Protein AF-A0A1V5U4F8-F1 (afdb_monomer_lite)

Sequence (127 aa):
MPAVPGMRAPIKALCVVPAKTEEGTKLRIPGREFGLRIGEKSEFKMFVSTTHKEESPGTILEEWPEGEIIEMTPLETALEKKDGVSEDIIPVTIESYVTEIGTIEIWCVSRDGKNRWKLEFNIRESE

Secondary structure (DSSP, 8-state):
-PPPTTSPPPP-EE-SS-TTPPTT-EEE-TT--EEEE-SSEEEE--EEESS---PPTT-EES---TTSEEEPPPEEEEPPPPTT---SEEEEEEEEEE-TTSEEEEEEEETTSS-EEEEEEESSTT-

Structure (mmCIF, N/CA/C/O backbone):
data_AF-A0A1V5U4F8-F1
#
_entry.id   AF-A0A1V5U4F8-F1
#
loop_
_atom_site.group_PDB
_atom_site.id
_atom_site.type_symbol
_atom_site.label_atom_id
_atom_site.label_alt_id
_atom_site.label_comp_id
_atom_site.label_asym_id
_atom_site.label_entity_id
_atom_site.label_seq_id
_atom_site.pdbx_PDB_ins_code
_atom_site.Cartn_x
_atom_site.Cartn_y
_atom_site.Cartn_z
_atom_site.occupancy
_atom_site.B_iso_or_equiv
_atom_site.auth_seq_id
_atom_site.auth_comp_id
_atom_site.auth_asym_id
_atom_site.auth_atom_id
_atom_site.pdbx_PDB_model_num
ATOM 1 N N . MET A 1 1 ? -9.985 19.853 -8.115 1.00 51.25 1 MET A N 1
ATOM 2 C CA . MET A 1 1 ? -9.838 21.281 -7.757 1.00 51.25 1 MET A CA 1
ATOM 3 C C . MET A 1 1 ? -8.393 21.684 -8.034 1.00 51.25 1 MET A C 1
ATOM 5 O O . MET A 1 1 ? -7.524 20.891 -7.686 1.00 51.25 1 MET A O 1
ATOM 9 N N . PRO A 1 2 ? -8.118 22.810 -8.715 1.00 50.16 2 PRO A N 1
ATOM 10 C CA . PRO A 1 2 ? -6.748 23.276 -8.942 1.00 50.16 2 PRO A CA 1
ATOM 11 C C . PRO A 1 2 ? -6.081 23.668 -7.613 1.00 50.16 2 PRO A C 1
ATOM 13 O O . PRO A 1 2 ? -6.761 24.119 -6.693 1.00 50.16 2 PRO A O 1
ATOM 16 N N . ALA A 1 3 ? -4.764 23.480 -7.505 1.00 55.53 3 ALA A N 1
ATOM 17 C CA . ALA A 1 3 ? -4.002 23.873 -6.322 1.00 55.53 3 ALA A CA 1
ATOM 18 C C . ALA A 1 3 ? -4.001 25.405 -6.181 1.00 55.53 3 ALA A C 1
ATOM 20 O O . ALA A 1 3 ? -3.579 26.111 -7.097 1.00 55.53 3 ALA A O 1
ATOM 21 N N . VAL A 1 4 ? -4.479 25.919 -5.044 1.00 64.12 4 VAL A N 1
ATOM 22 C CA . VAL A 1 4 ? -4.386 27.345 -4.704 1.00 64.12 4 VAL A CA 1
ATOM 23 C C . VAL A 1 4 ? -3.040 27.578 -4.010 1.00 64.12 4 VAL A C 1
ATOM 25 O O . VAL A 1 4 ? -2.785 26.939 -2.986 1.00 64.12 4 VAL A O 1
ATOM 28 N N . PRO A 1 5 ? -2.169 28.469 -4.520 1.00 57.41 5 PRO A N 1
ATOM 29 C CA . PRO A 1 5 ? -0.913 28.803 -3.854 1.00 57.41 5 PRO A CA 1
ATOM 30 C C . PRO A 1 5 ? -1.151 29.219 -2.393 1.00 57.41 5 PRO A C 1
ATOM 32 O O . PRO A 1 5 ? -1.947 30.114 -2.126 1.00 57.41 5 PRO A O 1
ATOM 35 N N . GLY A 1 6 ? -0.480 28.555 -1.447 1.00 64.81 6 GLY A N 1
ATOM 36 C CA . GLY A 1 6 ? -0.589 28.832 -0.007 1.00 64.81 6 GLY A CA 1
ATOM 37 C C . GLY A 1 6 ? -1.573 27.950 0.773 1.00 64.81 6 GLY A C 1
ATOM 38 O O . GLY A 1 6 ? -1.497 27.925 1.998 1.00 64.81 6 GLY A O 1
ATOM 39 N N . MET A 1 7 ? -2.431 27.171 0.105 1.00 59.62 7 MET A N 1
ATOM 40 C CA . MET A 1 7 ? -3.225 26.119 0.751 1.00 59.62 7 MET A CA 1
ATOM 41 C C . MET A 1 7 ? -2.619 24.750 0.453 1.00 59.62 7 MET A C 1
ATOM 43 O O . MET A 1 7 ? -2.377 24.402 -0.703 1.00 59.62 7 MET A O 1
ATOM 47 N N . ARG A 1 8 ? -2.373 23.953 1.500 1.00 58.38 8 ARG A N 1
ATOM 48 C CA . ARG A 1 8 ? -2.027 22.538 1.321 1.00 58.38 8 ARG A CA 1
ATOM 49 C C . ARG A 1 8 ? -3.191 21.855 0.608 1.00 58.38 8 ARG A C 1
ATOM 51 O O . ARG A 1 8 ? -4.346 22.089 0.959 1.00 58.38 8 ARG A O 1
ATOM 58 N N . ALA A 1 9 ? -2.885 21.045 -0.403 1.00 67.50 9 ALA A N 1
ATOM 59 C CA . ALA A 1 9 ? -3.907 20.250 -1.066 1.00 67.50 9 ALA A CA 1
ATOM 60 C C . ALA A 1 9 ? -4.624 19.383 -0.014 1.00 67.50 9 ALA A C 1
ATOM 62 O O . ALA A 1 9 ? -3.945 18.837 0.862 1.00 67.50 9 ALA A O 1
ATOM 63 N N . PRO A 1 10 ? -5.962 19.272 -0.072 1.00 77.62 10 PRO A N 1
ATOM 64 C CA . PRO A 1 10 ? -6.694 18.426 0.857 1.00 77.62 10 PRO A CA 1
ATOM 65 C C . PRO A 1 10 ? -6.185 16.989 0.730 1.00 77.62 10 PRO A C 1
ATOM 67 O O . PRO A 1 10 ? -6.060 16.459 -0.380 1.00 77.62 10 PRO A O 1
ATOM 70 N N . ILE A 1 11 ? -5.848 16.385 1.868 1.00 85.94 11 ILE A N 1
ATOM 71 C CA . ILE A 1 11 ? -5.413 14.992 1.930 1.00 85.94 11 ILE A CA 1
ATOM 72 C C . ILE A 1 11 ? -6.653 14.123 1.762 1.00 85.94 11 ILE A C 1
ATOM 74 O O . ILE A 1 11 ? -7.669 14.359 2.404 1.00 85.94 11 ILE A O 1
ATOM 78 N N . LYS A 1 12 ? -6.554 13.112 0.902 1.00 90.88 12 LYS A N 1
ATOM 79 C CA . LYS A 1 12 ? -7.566 12.065 0.771 1.00 90.88 12 LYS A CA 1
ATOM 80 C C . LYS A 1 12 ? -6.976 10.753 1.260 1.00 90.88 12 LYS A C 1
ATOM 82 O O . LYS A 1 12 ? -5.840 10.440 0.903 1.00 90.88 12 LYS A O 1
ATOM 87 N N . ALA A 1 13 ? -7.739 9.988 2.030 1.00 91.50 13 ALA A N 1
ATOM 88 C CA . ALA A 1 13 ? -7.329 8.674 2.512 1.00 91.50 13 ALA A CA 1
ATOM 89 C C . ALA A 1 13 ? -8.024 7.576 1.700 1.00 91.50 13 ALA A C 1
ATOM 91 O O . ALA A 1 13 ? -9.198 7.696 1.362 1.00 91.50 13 ALA A O 1
ATOM 92 N N . LEU A 1 14 ? -7.297 6.510 1.370 1.00 93.31 14 LEU A N 1
ATOM 93 C CA . LEU A 1 14 ? -7.834 5.331 0.695 1.00 93.31 14 LEU A CA 1
ATOM 94 C C . LEU A 1 14 ? -7.926 4.184 1.700 1.00 93.31 14 LEU A C 1
ATOM 96 O O . LEU A 1 14 ? -6.909 3.781 2.262 1.00 93.31 14 LEU A O 1
ATOM 100 N N . CYS A 1 15 ? -9.113 3.609 1.868 1.00 93.38 15 CYS A N 1
ATOM 101 C CA . CYS A 1 15 ? -9.290 2.402 2.665 1.00 93.38 15 CYS A CA 1
ATOM 102 C C . CYS A 1 15 ? -8.666 1.203 1.931 1.00 93.38 15 CYS A C 1
ATOM 104 O O . CYS A 1 15 ? -9.237 0.676 0.971 1.00 93.38 15 CYS A O 1
ATOM 106 N N . VAL A 1 16 ? -7.468 0.794 2.358 1.00 93.44 16 VAL A N 1
ATOM 107 C CA . VAL A 1 16 ? -6.756 -0.379 1.818 1.00 93.44 16 VAL A CA 1
ATOM 108 C C . VAL A 1 16 ? -7.011 -1.652 2.623 1.00 93.44 16 VAL A C 1
ATOM 110 O O . VAL A 1 16 ? -6.926 -2.744 2.066 1.00 93.44 16 VAL A O 1
ATOM 113 N N . VAL A 1 17 ? -7.350 -1.522 3.907 1.00 92.31 17 VAL A N 1
ATOM 114 C CA . VAL A 1 17 ? -7.695 -2.620 4.817 1.00 92.31 17 VAL A CA 1
ATOM 115 C C . VAL A 1 17 ? -8.831 -2.145 5.734 1.00 92.31 17 VAL A C 1
ATOM 117 O O . V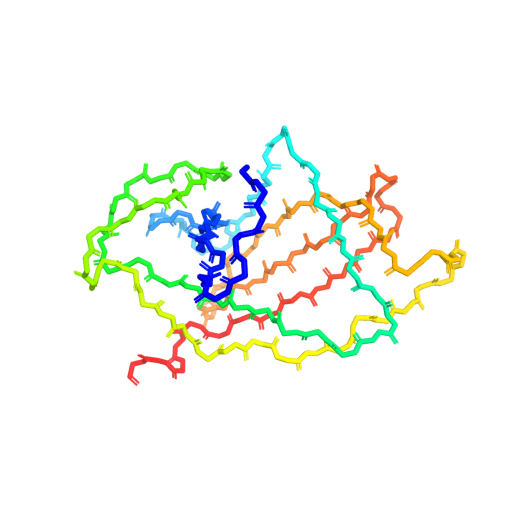AL A 1 17 ? -8.610 -1.252 6.550 1.00 92.31 17 VAL A O 1
ATOM 120 N N 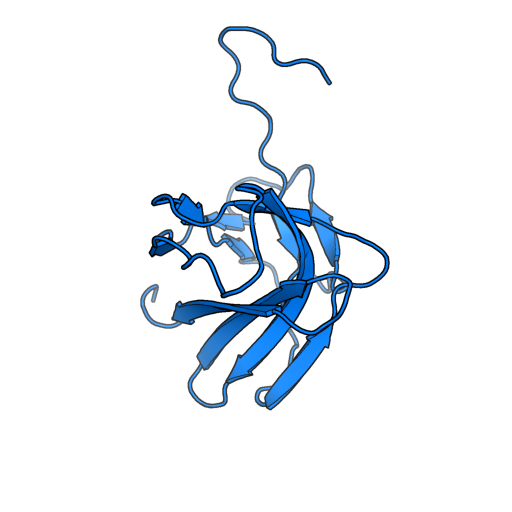. PRO A 1 18 ? -10.046 -2.705 5.616 1.00 91.50 18 PRO A N 1
ATOM 121 C CA . PRO A 1 18 ? -11.147 -2.422 6.536 1.00 91.50 18 PRO A CA 1
ATOM 122 C C . PRO A 1 18 ? -10.872 -2.885 7.973 1.00 91.50 18 PRO A C 1
ATOM 124 O O . PRO A 1 18 ? -10.184 -3.883 8.192 1.00 91.50 18 PRO A O 1
ATOM 127 N N . ALA A 1 19 ? -11.503 -2.235 8.954 1.00 84.06 19 ALA A N 1
ATOM 128 C CA . ALA A 1 19 ? -11.284 -2.479 10.386 1.00 84.06 19 ALA A CA 1
ATOM 129 C C . ALA A 1 19 ? -11.571 -3.917 10.874 1.00 84.06 19 ALA A C 1
ATOM 131 O O . ALA A 1 19 ? -11.057 -4.315 11.914 1.00 84.06 19 ALA A O 1
ATOM 132 N N . LYS A 1 20 ? -12.395 -4.695 10.159 1.00 83.19 20 LYS A N 1
ATOM 133 C CA . LYS A 1 20 ? -12.757 -6.086 10.508 1.00 83.19 20 LYS A CA 1
ATOM 134 C C . LYS A 1 20 ? -12.135 -7.119 9.563 1.00 83.19 20 LYS A C 1
ATOM 136 O O . LYS A 1 20 ? -12.713 -8.176 9.328 1.00 83.19 20 LYS A O 1
ATOM 141 N N . THR A 1 21 ? -10.998 -6.788 8.961 1.00 87.69 21 THR A N 1
ATOM 142 C CA . THR A 1 21 ? -10.287 -7.718 8.080 1.00 87.69 21 THR A CA 1
ATOM 143 C C . THR A 1 21 ? -9.606 -8.794 8.917 1.00 87.69 21 THR A C 1
ATOM 145 O O . THR A 1 21 ? -8.824 -8.473 9.808 1.00 87.69 21 THR A O 1
ATOM 148 N N . GLU A 1 22 ? -9.899 -10.060 8.631 1.00 87.12 22 GLU A N 1
ATOM 149 C CA . GLU A 1 22 ? -9.255 -11.190 9.300 1.00 87.12 22 GLU A CA 1
ATOM 150 C C . GLU A 1 22 ? -7.789 -11.317 8.858 1.00 87.12 22 GLU A C 1
ATOM 152 O O . GLU A 1 22 ? -7.437 -11.037 7.706 1.00 87.12 22 GLU A O 1
ATOM 157 N N . GLU A 1 23 ? -6.924 -11.771 9.760 1.00 88.56 23 GLU A N 1
ATOM 158 C CA . GLU A 1 23 ? -5.545 -12.121 9.421 1.00 88.56 23 GLU A CA 1
ATOM 159 C C . GLU A 1 23 ? -5.516 -13.218 8.343 1.00 88.56 23 GLU A C 1
ATOM 161 O O . GLU A 1 23 ? -6.392 -14.079 8.270 1.00 88.56 23 GLU A O 1
ATOM 166 N N . GLY A 1 24 ? -4.533 -13.161 7.447 1.00 90.81 24 GLY A N 1
ATOM 167 C CA . GLY A 1 24 ? -4.470 -14.036 6.277 1.00 90.81 24 GLY A CA 1
ATOM 168 C C . GLY A 1 24 ? -5.400 -13.620 5.128 1.00 90.81 24 GLY A C 1
ATOM 169 O O . GLY A 1 24 ? -5.400 -14.264 4.073 1.00 90.81 24 GLY A O 1
ATOM 170 N N . THR A 1 25 ? -6.164 -12.531 5.268 1.00 90.00 25 THR A N 1
ATOM 171 C CA . THR A 1 25 ? -7.046 -12.046 4.198 1.00 90.00 25 THR A CA 1
ATOM 172 C C . THR A 1 25 ? -6.270 -11.268 3.143 1.00 90.00 25 THR A C 1
ATOM 174 O O . THR A 1 25 ? -5.513 -10.343 3.447 1.00 90.00 25 THR A O 1
ATOM 177 N N . LYS A 1 26 ? -6.518 -11.609 1.874 1.00 93.44 26 LYS A N 1
ATOM 178 C CA . LYS A 1 26 ? -6.084 -10.837 0.703 1.00 93.44 26 LYS A CA 1
ATOM 179 C C . LYS A 1 26 ? -7.248 -10.025 0.159 1.00 93.44 26 LYS A C 1
ATOM 181 O O . LYS A 1 26 ? -8.312 -10.578 -0.116 1.00 93.44 26 LYS A O 1
ATOM 186 N N . LEU A 1 27 ? -7.026 -8.737 -0.054 1.00 93.38 27 LEU A N 1
ATOM 187 C CA . LEU A 1 27 ? -8.003 -7.819 -0.621 1.00 93.38 27 LEU A CA 1
ATOM 188 C C . LEU A 1 27 ? -7.437 -7.204 -1.896 1.00 93.38 27 LEU A C 1
ATOM 190 O O . LEU A 1 27 ? -6.242 -6.942 -2.013 1.00 93.38 27 LEU A O 1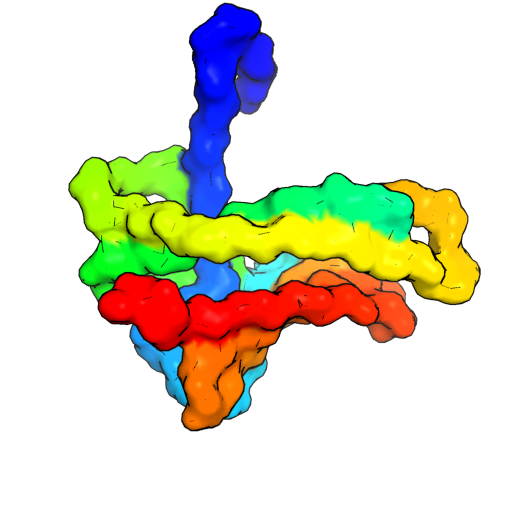
ATOM 194 N N . ARG A 1 28 ? -8.315 -6.937 -2.858 1.00 92.94 28 ARG A N 1
ATOM 195 C CA . ARG A 1 28 ? -7.986 -6.176 -4.061 1.00 92.94 28 ARG A CA 1
ATOM 196 C C . ARG A 1 28 ? -8.848 -4.933 -4.096 1.00 92.94 28 ARG A C 1
ATOM 198 O O . ARG A 1 28 ? -10.055 -5.030 -3.903 1.00 92.94 28 ARG A O 1
ATOM 205 N N . ILE A 1 29 ? -8.239 -3.791 -4.389 1.00 92.69 29 ILE A N 1
ATOM 206 C CA . ILE A 1 29 ? -8.951 -2.526 -4.545 1.00 92.69 29 ILE A CA 1
ATOM 207 C C . ILE A 1 29 ? -9.570 -2.483 -5.950 1.00 92.69 29 ILE A C 1
ATOM 209 O O . ILE A 1 29 ? -8.831 -2.441 -6.939 1.00 92.69 29 ILE A O 1
ATOM 213 N N . PRO A 1 30 ? -10.909 -2.545 -6.083 1.00 85.88 30 PRO A N 1
ATOM 214 C CA . PRO A 1 30 ? -11.549 -2.672 -7.384 1.00 85.88 30 PRO A CA 1
ATOM 215 C C . PRO A 1 30 ? -11.681 -1.322 -8.101 1.00 85.88 30 PRO A C 1
ATOM 217 O O . PRO A 1 30 ? -11.778 -0.264 -7.482 1.00 85.88 30 PRO A O 1
ATOM 220 N N . GLY A 1 31 ? -11.754 -1.373 -9.435 1.00 81.56 31 GLY A N 1
ATOM 221 C CA . GLY A 1 31 ? -12.239 -0.262 -10.264 1.00 81.56 31 GLY A CA 1
ATOM 222 C C . GLY A 1 31 ? -11.362 0.992 -10.287 1.00 81.56 31 GLY A C 1
ATOM 223 O O . GLY A 1 31 ? -11.849 2.051 -10.684 1.00 81.56 31 GLY A O 1
ATOM 224 N N . ARG A 1 32 ? -10.096 0.905 -9.857 1.00 86.25 32 ARG A N 1
ATOM 225 C CA . ARG A 1 32 ? -9.195 2.058 -9.804 1.00 86.25 32 ARG A CA 1
ATOM 226 C C . ARG A 1 32 ? -7.748 1.677 -10.100 1.00 86.25 32 ARG A C 1
ATOM 228 O O . ARG A 1 32 ? -7.270 0.633 -9.664 1.00 86.25 32 ARG A O 1
ATOM 235 N N . GLU A 1 33 ? -7.066 2.569 -10.806 1.00 92.25 33 GLU A N 1
ATOM 236 C CA . GLU A 1 33 ? -5.625 2.522 -11.039 1.00 92.25 33 GLU A CA 1
ATOM 237 C C . GLU A 1 33 ? -4.962 3.738 -10.386 1.00 92.25 33 GLU A C 1
ATOM 239 O O . GLU A 1 33 ? -5.564 4.810 -10.265 1.00 92.25 33 GLU A O 1
ATOM 244 N N . PHE A 1 34 ? -3.714 3.559 -9.969 1.00 93.88 34 PHE A N 1
ATOM 245 C CA . PHE A 1 34 ? -2.880 4.577 -9.345 1.00 93.88 34 PHE A CA 1
ATOM 246 C C . PHE A 1 34 ? -1.566 4.698 -10.110 1.00 93.88 34 PHE A C 1
ATOM 248 O O . PHE A 1 34 ? -1.083 3.717 -10.667 1.00 93.88 34 PHE A O 1
ATOM 255 N N . GLY A 1 35 ? -0.976 5.892 -10.139 1.00 94.81 35 GLY A N 1
ATOM 256 C CA . GLY A 1 35 ? 0.373 6.082 -10.665 1.00 94.81 35 GLY A CA 1
ATOM 257 C C . GLY A 1 35 ? 1.406 5.785 -9.583 1.00 94.81 35 GLY A C 1
ATOM 258 O O . GLY A 1 35 ? 1.500 6.532 -8.614 1.00 94.81 35 GLY A O 1
ATOM 259 N N . LEU A 1 36 ? 2.178 4.715 -9.750 1.00 95.31 36 LEU A N 1
ATOM 260 C CA . LEU A 1 36 ? 3.280 4.360 -8.865 1.00 95.31 36 LEU A CA 1
ATOM 261 C C . LEU A 1 36 ? 4.586 4.945 -9.388 1.00 95.31 36 LEU A C 1
ATOM 263 O O . LEU A 1 36 ? 5.037 4.567 -10.468 1.00 95.31 36 LEU A O 1
ATOM 267 N N . ARG A 1 37 ? 5.215 5.818 -8.604 1.00 95.25 37 ARG A N 1
ATOM 268 C CA . ARG A 1 37 ? 6.558 6.313 -8.896 1.00 95.25 37 ARG A CA 1
ATOM 269 C C . ARG A 1 37 ? 7.612 5.259 -8.530 1.00 95.25 37 ARG A C 1
ATOM 271 O O . ARG A 1 37 ? 7.571 4.706 -7.433 1.00 95.25 37 ARG A O 1
ATOM 278 N N . ILE A 1 38 ? 8.558 5.007 -9.435 1.00 95.25 38 I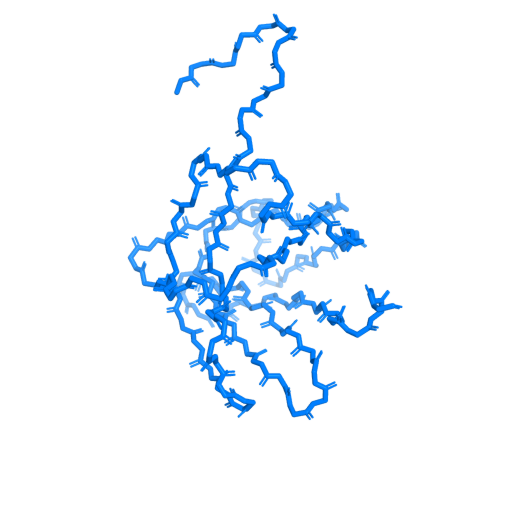LE A N 1
ATOM 279 C CA . ILE A 1 38 ? 9.664 4.053 -9.255 1.00 95.25 38 ILE A CA 1
ATOM 280 C C . ILE A 1 38 ? 11.015 4.685 -9.623 1.00 95.25 38 ILE A C 1
ATOM 282 O O . ILE A 1 38 ? 11.088 5.622 -10.412 1.00 95.25 38 ILE A O 1
ATOM 286 N N . GLY A 1 39 ? 12.103 4.148 -9.073 1.00 94.06 39 GLY A N 1
ATOM 287 C CA . GLY A 1 39 ? 13.479 4.597 -9.311 1.00 94.06 39 GLY A CA 1
ATOM 288 C C . GLY A 1 39 ? 13.918 5.814 -8.492 1.00 94.06 39 GLY A C 1
ATOM 289 O O . GLY A 1 39 ? 15.083 6.194 -8.562 1.00 94.06 39 GLY A O 1
ATOM 290 N N . GLU A 1 40 ? 13.026 6.401 -7.694 1.00 92.88 40 GLU A N 1
ATOM 291 C CA . GLU A 1 40 ? 13.313 7.520 -6.792 1.00 92.88 40 GLU A CA 1
ATOM 292 C C . GLU A 1 40 ? 12.752 7.252 -5.390 1.00 92.88 40 GLU A C 1
ATOM 294 O O . GLU A 1 40 ? 11.768 6.524 -5.223 1.00 92.88 40 GLU A O 1
ATOM 299 N N . LYS A 1 41 ? 13.389 7.842 -4.370 1.00 94.62 41 LYS A N 1
ATOM 300 C CA . LYS A 1 41 ? 12.912 7.769 -2.986 1.00 94.62 41 LYS A CA 1
ATOM 301 C C . LYS A 1 41 ? 11.551 8.461 -2.892 1.00 94.62 41 LYS A C 1
ATOM 303 O O . LYS A 1 41 ? 11.430 9.625 -3.262 1.00 94.62 41 LYS A O 1
ATOM 308 N N . SER A 1 42 ? 10.554 7.740 -2.392 1.00 93.69 42 SER A N 1
ATOM 309 C CA . SER A 1 42 ? 9.184 8.215 -2.212 1.00 93.69 42 SER A CA 1
ATOM 310 C C . SER A 1 42 ? 8.739 8.003 -0.766 1.00 93.69 42 SER A C 1
ATOM 312 O O . SER A 1 42 ? 9.155 7.045 -0.112 1.00 93.69 42 SER A O 1
ATOM 314 N N . GLU A 1 43 ? 7.893 8.903 -0.274 1.00 94.12 43 GLU A N 1
ATOM 315 C CA . GLU A 1 43 ? 7.256 8.799 1.039 1.00 94.12 43 GLU A CA 1
ATOM 316 C C . GLU A 1 43 ? 5.830 8.260 0.872 1.00 94.12 43 GLU A C 1
ATOM 318 O O . GLU A 1 43 ? 5.029 8.812 0.114 1.00 94.12 43 GLU A O 1
ATOM 323 N N . PHE A 1 44 ? 5.506 7.191 1.595 1.00 93.38 44 PHE A N 1
ATOM 324 C CA . PHE A 1 44 ? 4.178 6.595 1.646 1.00 93.38 44 PHE A CA 1
ATOM 325 C C . PHE A 1 44 ? 3.582 6.825 3.031 1.00 93.38 44 PHE A C 1
ATOM 327 O O . PHE A 1 44 ? 3.955 6.171 4.007 1.00 93.38 44 PHE A O 1
ATOM 334 N N . LYS A 1 45 ? 2.641 7.766 3.109 1.00 92.38 45 LYS A N 1
ATOM 335 C CA . LYS A 1 45 ? 1.909 8.065 4.341 1.00 92.38 45 LYS A CA 1
ATOM 336 C C . LYS A 1 45 ? 0.899 6.966 4.625 1.00 92.38 45 LYS A C 1
ATOM 338 O O . LYS A 1 45 ? 0.068 6.652 3.772 1.00 92.38 45 LYS A O 1
ATOM 343 N N . MET A 1 46 ? 0.972 6.419 5.829 1.00 90.69 46 MET A N 1
ATOM 344 C CA . MET A 1 46 ? 0.015 5.445 6.328 1.00 90.69 46 MET A CA 1
ATOM 345 C C . MET A 1 46 ? -0.888 6.115 7.353 1.00 90.69 46 MET A C 1
ATOM 347 O O . MET A 1 46 ? -0.441 6.941 8.145 1.00 90.69 46 MET A O 1
ATOM 351 N N . PHE A 1 47 ? -2.160 5.747 7.325 1.00 91.38 47 PHE A N 1
ATOM 352 C CA . PHE A 1 47 ? -3.166 6.283 8.223 1.00 91.38 47 PHE A CA 1
ATOM 353 C C . PHE A 1 47 ? -3.956 5.140 8.844 1.00 91.38 47 PHE A C 1
ATOM 355 O O . PHE A 1 47 ? -4.235 4.143 8.175 1.00 91.38 47 PHE A O 1
ATOM 362 N N . VAL A 1 48 ? -4.337 5.301 10.107 1.00 89.75 48 VAL A N 1
ATOM 363 C CA . VAL A 1 48 ? -5.199 4.358 10.821 1.00 89.75 48 VAL A CA 1
ATOM 364 C C . VAL A 1 48 ? -6.431 5.099 11.312 1.00 89.75 48 VAL A C 1
ATOM 366 O O . VAL A 1 48 ? -6.333 6.184 11.884 1.00 89.75 48 VAL A O 1
ATOM 369 N N . SER A 1 49 ? -7.599 4.505 11.080 1.00 89.31 49 SER A N 1
ATOM 370 C CA . SER A 1 49 ? -8.841 4.992 11.668 1.00 89.31 49 SER A CA 1
ATOM 371 C C . SER A 1 49 ? -8.941 4.544 13.121 1.00 89.31 49 SER A C 1
ATOM 373 O O . SER A 1 49 ? -8.831 3.354 13.412 1.00 89.31 49 SER A O 1
ATOM 375 N N . THR A 1 50 ? -9.198 5.482 14.031 1.00 87.06 50 THR A N 1
ATOM 376 C CA . THR A 1 50 ? -9.544 5.193 15.435 1.00 87.06 50 THR A CA 1
ATOM 377 C C . THR A 1 50 ? -10.989 4.737 15.582 1.00 87.06 50 THR A C 1
ATOM 379 O O . THR A 1 50 ? -11.385 4.196 16.615 1.00 87.06 50 THR A O 1
ATOM 382 N N . THR A 1 51 ? -11.794 4.936 14.538 1.00 80.56 51 THR A N 1
ATOM 383 C CA . THR A 1 51 ? -13.168 4.455 14.482 1.00 80.56 51 THR A CA 1
ATOM 384 C C . THR A 1 51 ? -13.225 3.151 13.698 1.00 80.56 51 THR A C 1
ATOM 386 O O . THR A 1 51 ? -12.687 3.038 12.596 1.00 80.56 51 THR A O 1
ATOM 389 N N . HIS A 1 52 ? -13.937 2.156 14.220 1.00 72.62 52 HIS A N 1
ATOM 390 C CA . HIS A 1 52 ? -14.193 0.901 13.506 1.00 72.62 52 HIS A CA 1
ATOM 391 C C . HIS A 1 52 ? -15.321 1.049 12.467 1.00 72.62 52 HIS A C 1
ATOM 393 O O . HIS A 1 52 ? -16.162 0.158 12.329 1.00 72.62 52 HIS A O 1
ATOM 399 N N . LYS A 1 53 ? -15.381 2.190 11.761 1.00 75.75 53 LYS A N 1
ATOM 400 C CA . LYS A 1 53 ? -16.324 2.387 10.655 1.00 75.75 53 LYS A CA 1
ATOM 401 C C . LYS A 1 53 ? -16.055 1.328 9.585 1.00 75.75 53 LYS A C 1
ATOM 403 O O . LYS A 1 53 ? -14.914 1.075 9.203 1.00 75.75 53 LYS A O 1
ATOM 408 N N . GLU A 1 54 ? -17.120 0.684 9.123 1.00 73.06 54 GLU A N 1
ATOM 409 C CA . GLU A 1 54 ? -17.054 -0.403 8.141 1.00 73.06 54 GLU A CA 1
ATOM 410 C C . GLU A 1 54 ? -16.939 0.158 6.723 1.00 73.06 54 GLU A C 1
ATOM 412 O O . GLU A 1 54 ? -17.847 0.058 5.898 1.00 73.06 54 GLU A O 1
ATOM 417 N N . GLU A 1 55 ? -15.810 0.797 6.447 1.00 83.50 55 GLU A N 1
ATOM 418 C CA . GLU A 1 55 ? -15.486 1.264 5.107 1.00 83.50 55 GLU A CA 1
ATOM 419 C C . GLU A 1 55 ? -15.151 0.080 4.204 1.00 83.50 55 GLU A C 1
ATOM 421 O O . GLU A 1 55 ? -14.435 -0.847 4.582 1.00 83.50 55 GLU A O 1
ATOM 426 N N . SER A 1 56 ? -15.679 0.107 2.983 1.00 89.56 56 SER A N 1
ATOM 427 C CA . SER A 1 56 ? -15.373 -0.925 1.994 1.00 89.56 56 SER A CA 1
ATOM 428 C C . SER A 1 56 ? -13.974 -0.701 1.404 1.00 89.56 56 SER A C 1
ATOM 430 O O . SER A 1 56 ? -13.573 0.457 1.236 1.00 89.56 56 SER A O 1
ATOM 432 N N . PRO A 1 57 ? -13.243 -1.761 1.008 1.00 91.69 57 PRO A N 1
ATOM 433 C CA . PRO A 1 57 ? -11.968 -1.609 0.314 1.00 91.69 57 PRO A CA 1
ATOM 434 C C . PRO A 1 57 ? -12.103 -0.699 -0.914 1.00 91.69 57 PRO A C 1
ATOM 436 O O . PRO A 1 57 ? -12.989 -0.884 -1.749 1.00 91.69 57 PRO A O 1
ATOM 439 N N . GLY A 1 58 ? -11.221 0.291 -1.028 1.00 92.31 58 GLY A N 1
ATOM 440 C CA . GLY A 1 58 ? -11.230 1.274 -2.112 1.00 92.31 58 GLY A CA 1
ATOM 441 C C . GLY A 1 58 ? -12.068 2.525 -1.854 1.00 92.31 58 GLY A C 1
ATOM 442 O O . GLY A 1 58 ? -12.085 3.418 -2.707 1.00 92.31 58 GLY A O 1
ATOM 443 N N . THR A 1 59 ? -12.730 2.615 -0.698 1.00 92.38 59 THR A N 1
ATOM 444 C CA . THR A 1 59 ? -13.400 3.845 -0.253 1.00 92.38 59 THR A CA 1
ATOM 445 C C . THR A 1 59 ? -12.370 4.963 -0.129 1.00 92.38 59 THR A C 1
ATOM 447 O O . THR A 1 59 ? -11.296 4.758 0.436 1.00 92.38 59 THR A O 1
ATOM 450 N N . ILE A 1 60 ? -12.685 6.136 -0.683 1.00 91.31 60 ILE A N 1
ATOM 451 C CA . ILE A 1 60 ? -11.873 7.342 -0.528 1.00 91.31 60 ILE A CA 1
ATOM 452 C C . ILE A 1 60 ? -12.579 8.249 0.465 1.00 91.31 60 ILE A C 1
ATOM 454 O O . ILE A 1 60 ? -13.700 8.686 0.213 1.00 91.31 60 ILE A O 1
ATOM 458 N N . LEU A 1 61 ? -11.895 8.549 1.558 1.00 91.06 61 LEU A N 1
ATOM 459 C CA . LEU A 1 61 ? -12.305 9.575 2.498 1.00 91.06 61 LEU A CA 1
ATOM 460 C C . LEU A 1 61 ? -11.722 10.895 2.026 1.00 91.06 61 LEU A C 1
ATOM 462 O O . LEU A 1 61 ? -10.507 11.030 1.864 1.00 91.06 61 LEU A O 1
ATOM 466 N N . GLU A 1 62 ? -12.601 11.849 1.751 1.00 90.75 62 GLU A N 1
ATOM 467 C CA . GLU A 1 62 ? -12.200 13.205 1.374 1.00 90.75 62 GLU A CA 1
ATOM 468 C C . GLU A 1 62 ? -12.103 14.122 2.595 1.00 90.75 62 GLU A C 1
ATOM 470 O O . GLU A 1 62 ? -11.312 15.059 2.582 1.00 90.75 62 GLU A O 1
ATOM 475 N N . GLU A 1 63 ? -12.880 13.826 3.640 1.00 88.00 63 GLU A N 1
ATOM 476 C CA . GLU A 1 63 ? -12.945 14.563 4.898 1.00 88.00 63 GLU A CA 1
ATOM 477 C C . GLU A 1 63 ? -13.288 13.591 6.037 1.00 88.00 63 GLU A C 1
ATOM 479 O O . GLU A 1 63 ? -14.008 12.610 5.834 1.00 88.00 63 GLU A O 1
ATOM 484 N N . TRP A 1 64 ? -12.786 13.869 7.237 1.00 90.25 64 TRP A N 1
ATOM 485 C CA . TRP A 1 64 ? -13.087 13.122 8.458 1.00 90.25 64 TRP A CA 1
ATOM 486 C C . TRP A 1 64 ? -12.998 14.050 9.678 1.00 90.25 64 TRP A C 1
ATOM 488 O O . TRP A 1 64 ? -12.274 15.050 9.632 1.00 90.25 64 TRP A O 1
ATOM 498 N N . PRO A 1 65 ? -13.724 13.753 10.770 1.00 88.81 65 PRO A N 1
ATOM 499 C CA . PRO A 1 65 ? -13.608 14.503 12.015 1.00 88.81 65 PRO A CA 1
ATOM 500 C C . PRO A 1 65 ? -12.194 14.452 12.606 1.00 88.81 65 PRO A C 1
ATOM 502 O O . PRO A 1 65 ? -11.449 13.485 12.426 1.00 88.81 65 PRO A O 1
ATOM 505 N N . GLU A 1 66 ? -11.828 15.500 13.341 1.00 86.69 66 GLU A N 1
ATOM 506 C CA . GLU A 1 66 ? -10.526 15.596 14.001 1.00 86.69 66 GLU A CA 1
ATOM 507 C C . GLU A 1 66 ? -10.308 14.416 14.964 1.00 86.69 66 GLU A C 1
ATOM 509 O O . GLU A 1 66 ? -11.179 14.083 15.765 1.00 86.69 66 GLU A O 1
ATOM 514 N N . GLY A 1 67 ? -9.146 13.764 14.861 1.00 86.38 67 GLY A N 1
ATOM 515 C CA . GLY A 1 67 ? -8.786 12.603 15.681 1.00 86.38 67 GLY A CA 1
ATOM 516 C C . GLY A 1 67 ? -9.355 11.254 15.219 1.00 86.38 67 GLY A C 1
ATOM 517 O O . GLY A 1 67 ? -8.965 10.226 15.773 1.00 86.38 67 GLY A O 1
ATOM 518 N N . GLU A 1 68 ? -10.227 11.209 14.201 1.00 90.38 68 GLU A N 1
ATOM 519 C CA . GLU A 1 68 ? -10.730 9.925 13.678 1.00 90.38 68 GLU A CA 1
ATOM 520 C C . GLU A 1 68 ? -9.703 9.182 12.820 1.00 90.38 68 GLU A C 1
ATOM 522 O O . GLU A 1 68 ? -9.727 7.957 12.773 1.00 90.38 68 GLU A O 1
ATOM 527 N N . ILE A 1 69 ? -8.789 9.905 12.174 1.00 90.56 69 ILE A N 1
ATOM 528 C CA . ILE A 1 69 ? -7.698 9.335 11.385 1.00 90.56 69 ILE A CA 1
ATOM 529 C C . ILE A 1 69 ? -6.373 9.832 11.960 1.00 90.56 69 ILE A C 1
ATOM 531 O O . ILE A 1 69 ? -6.139 11.041 12.038 1.00 90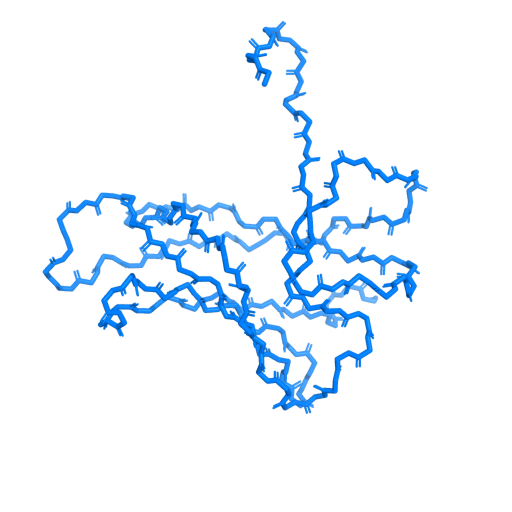.56 69 ILE A O 1
ATOM 535 N N . ILE A 1 70 ? -5.507 8.897 12.341 1.00 89.88 70 ILE A N 1
ATOM 536 C CA . ILE A 1 70 ? -4.164 9.160 12.862 1.00 89.88 70 ILE A CA 1
ATOM 537 C C . ILE A 1 70 ? -3.147 8.859 11.760 1.00 89.88 70 ILE A C 1
ATOM 539 O O . ILE A 1 70 ? -3.215 7.814 11.113 1.00 89.88 70 ILE A O 1
ATOM 543 N N . GLU A 1 71 ? -2.217 9.788 11.533 1.00 89.81 71 GLU A N 1
ATOM 544 C CA . GLU A 1 71 ? -1.066 9.573 10.651 1.00 89.81 71 GLU A CA 1
ATOM 545 C C . GLU A 1 71 ? -0.007 8.752 11.390 1.00 89.81 71 GLU A C 1
ATOM 547 O O . GLU A 1 71 ? 0.417 9.106 12.490 1.00 89.81 71 GLU A O 1
ATOM 552 N N . MET A 1 72 ? 0.401 7.648 10.776 1.00 89.38 72 MET A N 1
ATOM 553 C CA . MET A 1 72 ? 1.434 6.754 11.288 1.00 89.38 72 MET A CA 1
ATOM 554 C C . MET A 1 72 ? 2.809 7.200 10.793 1.00 89.38 72 MET A C 1
ATOM 556 O O . MET A 1 72 ? 2.918 8.047 9.903 1.00 89.38 72 MET A O 1
ATOM 560 N N . THR A 1 73 ? 3.869 6.570 11.303 1.00 88.38 73 THR A N 1
ATOM 561 C CA . THR A 1 73 ? 5.209 6.733 10.729 1.00 88.38 73 THR A CA 1
ATOM 562 C C . THR A 1 73 ? 5.167 6.395 9.233 1.00 88.38 73 THR A C 1
ATOM 564 O O . THR A 1 73 ? 4.791 5.274 8.873 1.00 88.38 73 THR A O 1
ATOM 567 N N . PRO A 1 74 ? 5.512 7.342 8.344 1.00 91.25 74 PRO A N 1
ATOM 568 C CA . PRO A 1 74 ? 5.477 7.085 6.917 1.00 91.25 74 PRO A CA 1
ATOM 569 C C . PRO A 1 74 ? 6.580 6.101 6.525 1.00 91.25 74 PRO A C 1
ATOM 571 O O . PRO A 1 74 ? 7.664 6.076 7.111 1.00 91.25 74 PRO A O 1
ATOM 574 N N . LEU A 1 75 ? 6.320 5.319 5.482 1.00 92.25 75 LEU A N 1
ATOM 575 C CA . LEU A 1 75 ? 7.337 4.478 4.869 1.00 92.25 75 LEU A CA 1
ATOM 576 C C . LEU A 1 75 ? 8.083 5.289 3.812 1.00 92.25 75 LEU A C 1
ATOM 578 O O . LEU A 1 75 ? 7.527 5.654 2.778 1.00 92.25 75 LEU A O 1
ATOM 582 N N . GLU A 1 76 ? 9.363 5.534 4.048 1.00 94.69 76 GLU A N 1
ATOM 583 C CA . GLU A 1 76 ? 10.253 6.154 3.077 1.00 94.69 76 GLU A CA 1
ATOM 584 C C . GLU A 1 76 ? 11.082 5.087 2.356 1.00 94.69 76 GLU A C 1
ATOM 586 O O . GLU A 1 76 ? 11.985 4.486 2.936 1.00 94.69 76 GLU A O 1
ATOM 591 N N . THR A 1 77 ? 10.814 4.858 1.071 1.00 94.62 77 THR A N 1
ATOM 592 C CA . THR A 1 77 ? 11.552 3.855 0.293 1.00 94.62 77 THR A CA 1
ATOM 593 C C . THR A 1 77 ? 11.635 4.215 -1.187 1.00 94.62 77 THR A C 1
ATOM 595 O O . THR A 1 77 ? 10.812 4.966 -1.709 1.00 94.62 77 THR A O 1
ATOM 598 N N . ALA A 1 78 ? 12.649 3.694 -1.875 1.00 94.62 78 ALA A N 1
ATOM 599 C CA . ALA A 1 78 ? 12.764 3.781 -3.326 1.00 94.62 78 ALA A CA 1
ATOM 600 C C . ALA A 1 78 ? 12.340 2.445 -3.937 1.00 94.62 78 ALA A C 1
ATOM 602 O O . ALA A 1 78 ? 12.983 1.420 -3.718 1.00 94.62 78 ALA A O 1
ATOM 603 N N . LEU A 1 79 ? 11.255 2.452 -4.709 1.00 95.31 79 LEU A N 1
ATOM 604 C CA . LEU A 1 79 ? 10.797 1.256 -5.407 1.00 95.31 79 LEU A CA 1
ATOM 605 C C . LEU A 1 79 ? 11.648 1.023 -6.652 1.00 95.31 79 LEU A C 1
ATOM 607 O O . LEU A 1 79 ? 11.783 1.911 -7.490 1.00 95.31 79 LEU A O 1
ATOM 611 N N . GLU A 1 80 ? 12.228 -0.165 -6.781 1.00 92.81 80 GLU A N 1
ATOM 612 C CA . GLU A 1 80 ? 13.170 -0.465 -7.860 1.00 92.81 80 GLU A CA 1
ATOM 613 C C . GLU A 1 80 ? 12.509 -0.443 -9.245 1.00 92.81 80 GLU A C 1
ATOM 615 O O . GLU A 1 80 ? 11.375 -0.900 -9.432 1.00 92.81 80 GLU A O 1
ATOM 620 N N . LYS A 1 81 ? 13.251 0.034 -10.250 1.00 92.81 81 LYS A N 1
ATOM 621 C CA . LYS A 1 81 ? 12.873 -0.154 -11.652 1.00 92.81 81 LYS A CA 1
ATOM 622 C C . LYS A 1 81 ? 13.124 -1.603 -12.049 1.00 92.81 81 LYS A C 1
ATOM 624 O O . LYS A 1 81 ? 14.255 -2.070 -11.993 1.00 92.81 81 LYS A O 1
ATOM 629 N N . LYS A 1 82 ? 12.063 -2.307 -12.441 1.00 90.00 82 LYS A N 1
ATOM 630 C CA . LYS A 1 82 ? 12.150 -3.692 -12.919 1.00 90.00 82 LYS A CA 1
ATOM 631 C C . LYS A 1 82 ? 12.536 -3.744 -14.395 1.00 90.00 82 LYS A C 1
ATOM 633 O O . LYS A 1 82 ? 12.288 -2.791 -15.134 1.00 90.00 82 LYS A O 1
ATOM 638 N N . ASP A 1 83 ? 13.101 -4.868 -14.827 1.00 83.62 83 ASP A N 1
ATOM 639 C CA . ASP A 1 83 ? 13.472 -5.087 -16.225 1.00 83.62 83 ASP A CA 1
ATOM 640 C C . ASP A 1 83 ? 12.294 -4.863 -17.181 1.00 83.62 83 ASP A C 1
ATOM 642 O O . ASP A 1 83 ? 11.170 -5.317 -16.953 1.00 83.62 83 ASP A O 1
ATOM 646 N N . GLY A 1 84 ? 12.566 -4.149 -18.272 1.00 82.81 84 GLY A N 1
ATOM 647 C CA . GLY A 1 84 ? 11.563 -3.810 -19.281 1.00 82.81 84 GLY A CA 1
ATOM 648 C C . GLY A 1 84 ? 10.632 -2.655 -18.904 1.00 82.81 84 GLY A C 1
ATOM 649 O O . GLY A 1 84 ? 9.731 -2.355 -19.683 1.00 82.81 84 GLY A O 1
ATOM 650 N N . VAL A 1 85 ? 10.843 -1.995 -17.760 1.00 86.19 85 VAL A N 1
ATOM 651 C CA . VAL A 1 85 ? 10.117 -0.777 -17.381 1.00 86.19 85 VAL A CA 1
ATOM 652 C C . VAL A 1 85 ? 10.963 0.453 -17.706 1.00 86.19 85 VAL A C 1
ATOM 654 O O . VAL A 1 85 ? 12.026 0.655 -17.118 1.00 86.19 85 VAL A O 1
ATOM 657 N N . SER A 1 86 ? 10.499 1.274 -18.649 1.00 87.50 86 SER A N 1
ATOM 658 C CA . SER A 1 86 ? 11.213 2.485 -19.079 1.00 87.50 86 SER A CA 1
ATOM 659 C C . SER A 1 86 ? 10.701 3.759 -18.406 1.00 87.50 86 SER A C 1
ATOM 661 O O . SER A 1 86 ? 11.439 4.731 -18.258 1.00 87.50 86 SER A O 1
ATOM 663 N N . GLU A 1 87 ? 9.445 3.737 -17.974 1.00 90.81 87 GLU A N 1
ATOM 664 C CA . GLU A 1 87 ? 8.723 4.858 -17.400 1.00 90.81 87 GLU A CA 1
ATOM 665 C C . GLU A 1 87 ? 9.001 5.010 -15.898 1.00 90.81 87 GLU A C 1
ATOM 667 O O . GLU A 1 87 ? 9.199 4.035 -15.174 1.00 90.81 87 GLU A O 1
ATOM 672 N N . ASP A 1 88 ? 8.972 6.250 -15.407 1.00 91.94 88 ASP A N 1
ATOM 673 C CA . ASP A 1 88 ? 9.164 6.549 -13.980 1.00 91.94 88 ASP A CA 1
ATOM 674 C C . ASP A 1 88 ? 7.869 6.430 -13.167 1.00 91.94 88 ASP A C 1
ATOM 676 O O . ASP A 1 88 ? 7.916 6.370 -11.940 1.00 91.94 88 ASP A O 1
ATOM 680 N N . ILE A 1 89 ? 6.712 6.446 -13.837 1.00 94.94 89 ILE A N 1
ATOM 681 C CA . ILE A 1 89 ? 5.383 6.339 -13.227 1.00 94.94 89 ILE A CA 1
ATOM 682 C C . ILE A 1 89 ? 4.616 5.220 -13.925 1.00 94.94 89 ILE A C 1
ATOM 684 O O . ILE A 1 89 ? 4.355 5.306 -15.124 1.00 94.94 89 ILE A O 1
ATOM 688 N N . ILE A 1 90 ? 4.223 4.197 -13.168 1.00 94.69 90 ILE A N 1
ATOM 689 C CA . ILE A 1 90 ? 3.554 3.001 -13.685 1.00 94.69 90 ILE A CA 1
ATOM 690 C C . ILE A 1 90 ? 2.110 2.939 -13.192 1.00 94.69 90 ILE A C 1
ATOM 692 O O . ILE A 1 90 ? 1.886 3.050 -11.986 1.00 94.69 90 ILE A O 1
ATOM 696 N N . PRO A 1 91 ? 1.118 2.732 -14.076 1.00 95.00 91 PRO A N 1
ATOM 697 C CA . PRO A 1 91 ? -0.246 2.461 -13.648 1.00 95.00 91 PRO A CA 1
ATOM 698 C C . PRO A 1 91 ? -0.325 1.096 -12.952 1.00 95.00 91 PRO A C 1
ATOM 700 O O . PRO A 1 91 ? 0.060 0.064 -13.515 1.00 95.00 91 PRO A O 1
ATOM 703 N N . VAL A 1 92 ? -0.833 1.097 -11.722 1.00 95.69 92 VAL A N 1
ATOM 704 C CA . VAL A 1 92 ? -0.961 -0.090 -10.874 1.00 95.69 92 VAL A CA 1
ATOM 705 C C . VAL A 1 92 ? -2.353 -0.206 -10.267 1.00 95.69 92 VAL A C 1
ATOM 707 O O . VAL A 1 92 ? -3.008 0.794 -9.968 1.00 95.69 92 VAL A O 1
ATOM 710 N N . THR A 1 93 ? -2.781 -1.437 -10.009 1.00 95.75 93 THR A N 1
ATOM 711 C CA . THR A 1 93 ? -3.841 -1.719 -9.035 1.00 95.75 93 THR A CA 1
ATOM 712 C C . THR A 1 93 ? -3.229 -2.006 -7.671 1.00 95.75 93 THR A C 1
ATOM 714 O O . THR A 1 93 ? -2.089 -2.467 -7.586 1.00 95.75 93 THR A O 1
ATOM 717 N N . ILE A 1 94 ? -3.990 -1.755 -6.609 1.00 96.25 94 ILE A N 1
ATOM 718 C CA . ILE A 1 94 ? -3.562 -2.035 -5.239 1.00 96.25 94 ILE A CA 1
ATOM 719 C C . ILE A 1 94 ? -4.194 -3.344 -4.768 1.00 96.25 94 ILE A C 1
ATOM 721 O O . ILE A 1 94 ? -5.404 -3.549 -4.887 1.00 96.25 94 ILE A O 1
ATOM 725 N N . GLU A 1 95 ? -3.362 -4.207 -4.209 1.00 95.94 95 GLU A N 1
ATOM 726 C CA . GLU A 1 95 ? -3.755 -5.358 -3.408 1.00 95.94 95 GLU A CA 1
ATOM 727 C C . GLU A 1 95 ? -3.204 -5.172 -1.995 1.00 95.94 95 GLU A C 1
ATOM 729 O O . GLU A 1 95 ? -2.161 -4.546 -1.806 1.00 95.94 95 GLU A O 1
ATOM 734 N N . SER A 1 96 ? -3.901 -5.692 -0.996 1.00 95.06 96 SER A N 1
ATOM 735 C CA . SER A 1 96 ? -3.447 -5.673 0.389 1.00 95.06 96 SER A CA 1
ATOM 736 C C . SER A 1 96 ? -3.551 -7.060 1.005 1.00 95.06 96 SER A C 1
ATOM 738 O O . SER A 1 96 ? -4.388 -7.880 0.619 1.00 95.06 96 SER A O 1
ATOM 740 N N . TYR A 1 97 ? -2.658 -7.336 1.945 1.00 94.31 97 TYR A N 1
ATOM 741 C CA . TYR A 1 97 ? -2.622 -8.578 2.695 1.00 94.31 97 TYR A CA 1
ATOM 742 C C . TYR A 1 97 ? -2.339 -8.274 4.160 1.00 94.31 97 TYR A C 1
ATOM 744 O O . TYR A 1 97 ? -1.336 -7.637 4.483 1.00 94.31 97 TYR A O 1
ATOM 752 N N . VAL A 1 98 ? -3.237 -8.723 5.035 1.00 91.62 98 VAL A N 1
ATOM 753 C CA . VAL A 1 98 ? -3.042 -8.643 6.485 1.00 91.62 98 VAL A CA 1
ATOM 754 C C . VAL A 1 98 ? -2.345 -9.921 6.920 1.00 91.62 98 VAL A C 1
ATOM 756 O O . VAL A 1 98 ? -2.892 -11.011 6.763 1.00 91.62 98 VAL A O 1
ATOM 759 N N . THR A 1 99 ? -1.121 -9.810 7.423 1.00 88.81 99 THR A N 1
ATOM 760 C CA . THR A 1 99 ? -0.355 -10.970 7.884 1.00 88.81 99 THR A CA 1
ATOM 761 C C . THR A 1 99 ? -0.810 -11.410 9.279 1.00 88.81 99 THR A C 1
ATOM 763 O O . THR A 1 99 ? -1.306 -10.607 10.064 1.00 88.81 99 THR A O 1
ATOM 766 N N . GLU A 1 100 ? -0.558 -12.674 9.624 1.00 86.00 100 GLU A N 1
ATOM 767 C CA . GLU A 1 100 ? -0.813 -13.253 10.961 1.00 86.00 100 GLU A CA 1
ATOM 768 C C . GLU A 1 100 ? 0.070 -12.654 12.073 1.00 86.00 100 GLU A C 1
ATOM 770 O O . GLU A 1 100 ? -0.096 -12.946 13.254 1.00 86.00 100 GLU A O 1
ATOM 775 N N . ILE A 1 101 ? 1.055 -11.829 11.707 1.00 82.50 101 ILE A N 1
ATOM 776 C CA . ILE A 1 101 ? 1.947 -11.154 12.657 1.00 82.50 101 ILE A CA 1
ATOM 777 C C . ILE A 1 101 ? 1.584 -9.675 12.853 1.00 82.50 101 ILE A C 1
ATOM 779 O O . ILE A 1 101 ? 2.314 -8.955 13.533 1.00 82.50 101 ILE A O 1
ATOM 783 N N . GLY A 1 102 ? 0.451 -9.219 12.305 1.00 78.88 102 GLY A N 1
ATOM 784 C CA . GLY A 1 102 ? -0.019 -7.839 12.453 1.00 78.88 102 GLY A CA 1
ATOM 785 C C . GLY A 1 102 ? 0.725 -6.838 11.567 1.00 78.88 102 GLY A C 1
ATOM 786 O O . GLY A 1 102 ? 0.954 -5.699 11.968 1.00 78.88 102 GLY A O 1
ATOM 787 N N . THR A 1 103 ? 1.129 -7.263 10.371 1.00 88.25 103 THR A N 1
ATOM 788 C CA . THR A 1 103 ? 1.733 -6.409 9.339 1.00 88.25 103 THR A CA 1
ATOM 789 C C . THR A 1 103 ? 0.756 -6.258 8.180 1.00 88.25 103 THR A C 1
ATOM 791 O O . THR A 1 103 ? 0.072 -7.213 7.810 1.00 88.25 103 THR A O 1
ATOM 794 N N . ILE A 1 104 ? 0.704 -5.074 7.576 1.00 91.88 104 ILE A N 1
ATOM 795 C CA . ILE A 1 104 ? -0.022 -4.857 6.323 1.00 91.88 104 ILE A CA 1
ATOM 796 C C . ILE A 1 104 ? 0.994 -4.847 5.191 1.00 91.88 104 ILE A C 1
ATOM 798 O O . ILE A 1 104 ? 1.861 -3.976 5.123 1.00 91.88 104 ILE A O 1
ATOM 802 N N . GLU A 1 105 ? 0.861 -5.794 4.270 1.00 94.88 105 GLU A N 1
ATOM 803 C CA . GLU A 1 105 ? 1.537 -5.722 2.983 1.00 94.88 105 GLU A CA 1
ATOM 804 C C . GLU A 1 105 ? 0.615 -5.042 1.972 1.00 94.88 105 GLU A C 1
ATOM 806 O O . GLU A 1 105 ? -0.517 -5.476 1.759 1.00 94.88 105 GLU A O 1
ATOM 811 N N . ILE A 1 106 ? 1.110 -3.999 1.315 1.00 95.31 106 ILE A N 1
ATOM 812 C CA . ILE A 1 106 ? 0.463 -3.364 0.171 1.00 95.31 106 ILE A CA 1
ATOM 813 C C . ILE A 1 106 ? 1.261 -3.728 -1.076 1.00 95.31 106 ILE A C 1
ATOM 815 O O . ILE A 1 106 ? 2.455 -3.449 -1.189 1.00 95.31 106 ILE A O 1
ATOM 819 N N . TRP A 1 107 ? 0.587 -4.347 -2.031 1.00 96.25 107 TRP A N 1
ATOM 820 C CA . TRP A 1 107 ? 1.144 -4.754 -3.306 1.00 96.25 107 TRP A CA 1
ATOM 821 C C . TRP A 1 107 ? 0.622 -3.840 -4.410 1.00 96.25 107 TRP A C 1
ATOM 823 O O . TRP A 1 107 ? -0.568 -3.805 -4.717 1.00 96.25 107 TRP A O 1
ATOM 833 N N . CYS A 1 108 ? 1.533 -3.109 -5.039 1.00 95.88 108 CYS A N 1
ATOM 834 C CA . CYS A 1 108 ? 1.255 -2.348 -6.245 1.00 95.88 108 CYS A CA 1
ATOM 835 C C . CYS A 1 108 ? 1.521 -3.249 -7.450 1.00 95.88 108 CYS A C 1
ATOM 837 O O . CYS A 1 108 ? 2.671 -3.600 -7.711 1.00 95.88 108 CYS A O 1
ATOM 839 N N . VAL A 1 109 ? 0.476 -3.647 -8.168 1.00 95.38 109 VAL A N 1
ATOM 840 C CA . VAL A 1 109 ? 0.555 -4.616 -9.271 1.00 95.38 109 VAL A CA 1
ATOM 841 C C . VAL A 1 109 ? 0.339 -3.892 -10.594 1.00 95.38 109 VAL A C 1
ATOM 843 O O . VAL A 1 109 ? -0.674 -3.213 -10.756 1.00 95.38 109 VAL A O 1
ATOM 846 N N . SER A 1 110 ? 1.274 -4.021 -11.539 1.00 94.44 110 SER A N 1
ATOM 847 C CA . SER A 1 110 ? 1.145 -3.434 -12.877 1.00 94.44 110 SER A CA 1
ATOM 848 C C . SER A 1 110 ? -0.095 -3.961 -13.595 1.00 94.44 110 SER A C 1
ATOM 850 O O . SER A 1 110 ? -0.548 -5.079 -13.355 1.00 94.44 110 SER A O 1
ATOM 852 N N . ARG A 1 111 ? -0.628 -3.174 -14.533 1.00 89.31 111 ARG A N 1
ATOM 853 C CA . ARG A 1 111 ? -1.824 -3.546 -15.307 1.00 89.31 111 ARG A CA 1
ATOM 854 C C . ARG A 1 111 ? -1.714 -4.904 -16.016 1.00 89.31 111 ARG A C 1
ATOM 856 O O . ARG A 1 111 ? -2.715 -5.601 -16.161 1.00 89.31 111 ARG A O 1
ATOM 863 N N . ASP A 1 112 ? -0.517 -5.273 -16.466 1.00 88.12 112 ASP A N 1
ATOM 864 C CA . ASP A 1 112 ? -0.242 -6.558 -17.118 1.00 88.12 112 ASP A CA 1
ATOM 865 C C . ASP A 1 112 ? 0.086 -7.700 -16.136 1.00 88.12 112 ASP A C 1
ATOM 867 O O . ASP A 1 112 ? 0.301 -8.832 -16.565 1.00 88.12 112 ASP A O 1
ATOM 871 N N . GLY A 1 113 ? 0.141 -7.411 -14.832 1.00 87.94 113 GLY A N 1
ATOM 872 C CA . GLY A 1 113 ? 0.440 -8.361 -13.762 1.00 87.94 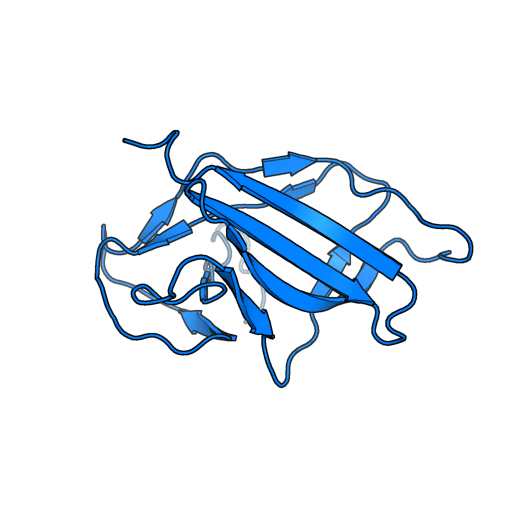113 GLY A CA 1
ATOM 873 C C . GLY A 1 113 ? 1.888 -8.857 -13.718 1.00 87.94 113 GLY A C 1
ATOM 874 O O . GLY A 1 113 ? 2.215 -9.677 -12.861 1.00 87.94 113 GLY A O 1
ATOM 875 N N . LYS A 1 114 ? 2.767 -8.393 -14.616 1.00 89.81 114 LYS A N 1
ATOM 876 C CA . LYS A 1 114 ? 4.155 -8.881 -14.700 1.00 89.81 114 LYS A CA 1
ATOM 877 C C . LYS A 1 114 ? 5.042 -8.295 -13.615 1.00 89.81 114 LYS A C 1
ATOM 879 O O . LYS A 1 114 ? 5.953 -8.960 -13.127 1.00 89.81 114 LYS A O 1
ATOM 884 N N . ASN A 1 115 ? 4.772 -7.052 -13.237 1.00 93.44 115 ASN A N 1
ATOM 885 C CA . ASN A 1 115 ? 5.547 -6.320 -12.259 1.00 93.44 115 ASN A CA 1
ATOM 886 C C . ASN A 1 115 ? 4.705 -6.063 -11.014 1.00 93.44 115 ASN A C 1
ATOM 888 O O . ASN A 1 115 ? 3.537 -5.693 -11.082 1.00 93.44 115 ASN A O 1
ATOM 892 N N . ARG A 1 116 ? 5.321 -6.268 -9.851 1.00 95.25 116 ARG A N 1
ATOM 893 C CA . ARG A 1 116 ? 4.696 -6.000 -8.557 1.00 95.25 116 ARG A CA 1
ATOM 894 C C . ARG A 1 116 ? 5.699 -5.423 -7.576 1.00 95.25 116 ARG A C 1
ATOM 896 O O . ARG A 1 116 ? 6.816 -5.936 -7.483 1.00 95.25 116 ARG A O 1
ATOM 903 N N . TRP A 1 117 ? 5.299 -4.408 -6.836 1.00 96.19 117 TRP A N 1
ATOM 904 C CA . TRP A 1 117 ? 6.116 -3.764 -5.814 1.00 96.19 117 TRP A CA 1
ATOM 905 C C . TRP A 1 117 ? 5.440 -3.931 -4.462 1.00 96.19 117 TRP A C 1
ATOM 907 O O . TRP A 1 117 ? 4.220 -3.811 -4.379 1.00 96.19 117 TRP A O 1
ATOM 917 N N . LYS A 1 118 ? 6.225 -4.255 -3.431 1.00 95.88 118 LYS A N 1
ATOM 918 C CA . LYS A 1 118 ? 5.727 -4.435 -2.068 1.00 95.88 118 LYS A CA 1
ATOM 919 C C . LYS A 1 118 ? 6.066 -3.212 -1.230 1.00 95.88 118 LYS A C 1
ATOM 921 O O . LYS A 1 118 ? 7.212 -2.773 -1.229 1.00 95.88 118 LYS A O 1
ATOM 926 N N . LEU A 1 119 ? 5.080 -2.734 -0.490 1.00 95.00 119 LEU A N 1
ATOM 927 C CA . LEU A 1 119 ? 5.230 -1.834 0.642 1.00 95.00 119 LEU A CA 1
ATOM 928 C C . LEU A 1 119 ? 4.776 -2.601 1.883 1.00 95.00 119 LEU A C 1
ATOM 930 O O . LEU A 1 119 ? 3.754 -3.282 1.846 1.00 95.00 119 LEU A O 1
ATOM 934 N N . GLU A 1 120 ? 5.541 -2.529 2.960 1.00 93.25 120 GLU A N 1
ATOM 935 C CA . GLU A 1 120 ? 5.263 -3.265 4.190 1.00 93.25 120 GLU A CA 1
ATOM 936 C C . GLU A 1 120 ? 5.154 -2.271 5.343 1.00 93.25 120 GLU A C 1
ATOM 938 O O . GLU A 1 120 ? 6.054 -1.458 5.545 1.00 93.25 120 GLU A O 1
ATOM 943 N N . PHE A 1 121 ? 4.036 -2.322 6.064 1.00 89.62 121 PHE A N 1
ATOM 944 C CA . PHE A 1 121 ? 3.739 -1.429 7.177 1.00 89.62 121 PHE A CA 1
ATOM 945 C C . PHE A 1 121 ? 3.509 -2.247 8.444 1.00 89.62 121 PHE A C 1
ATOM 947 O O . PHE A 1 121 ? 2.633 -3.115 8.486 1.00 89.62 121 PHE A O 1
ATOM 954 N N . ASN A 1 122 ? 4.280 -1.953 9.490 1.00 82.94 122 ASN A N 1
ATOM 955 C CA . ASN A 1 122 ? 4.084 -2.542 10.806 1.00 82.94 122 ASN A CA 1
ATOM 956 C C . ASN A 1 122 ? 3.052 -1.721 11.589 1.00 82.94 122 ASN A C 1
ATOM 958 O O . ASN A 1 122 ? 3.249 -0.531 11.815 1.00 82.94 122 ASN A O 1
ATOM 962 N N . ILE A 1 123 ? 1.946 -2.352 11.987 1.00 71.38 123 ILE A N 1
ATOM 963 C CA . ILE A 1 123 ? 0.843 -1.671 12.681 1.00 71.38 123 ILE A CA 1
ATOM 964 C C . ILE A 1 123 ? 1.100 -1.601 14.199 1.00 71.38 123 ILE A C 1
ATOM 966 O O . ILE A 1 123 ? 0.489 -0.794 14.889 1.00 71.38 123 ILE A O 1
ATOM 970 N N . ARG A 1 124 ? 2.001 -2.442 14.733 1.00 66.44 124 ARG A N 1
ATOM 971 C CA . ARG A 1 124 ? 2.275 -2.559 16.177 1.00 66.44 124 ARG A CA 1
ATOM 972 C C . ARG A 1 124 ? 3.321 -1.573 16.695 1.00 66.44 124 ARG A C 1
ATOM 974 O O . ARG A 1 124 ? 3.413 -1.383 17.897 1.00 66.44 124 ARG A O 1
ATOM 981 N N . GLU A 1 125 ? 4.097 -0.926 15.826 1.00 54.16 125 GLU A N 1
ATOM 982 C CA . GLU A 1 125 ? 5.094 0.091 16.223 1.00 54.16 125 GLU A CA 1
ATOM 983 C C . GLU A 1 125 ? 4.468 1.424 16.675 1.00 54.16 125 GLU A C 1
ATOM 985 O O . GLU A 1 125 ? 5.142 2.447 16.758 1.00 54.16 125 GLU A O 1
ATOM 990 N N . SER A 1 126 ? 3.161 1.449 16.912 1.00 49.25 126 SER A N 1
ATOM 991 C CA . SER A 1 126 ? 2.401 2.673 17.163 1.00 49.25 126 SER A CA 1
ATOM 992 C C . SER A 1 126 ? 1.440 2.576 18.346 1.00 49.25 126 SER A C 1
ATOM 994 O O . SER A 1 126 ? 0.614 3.472 18.517 1.00 49.25 126 SER A O 1
ATOM 996 N N . GLU A 1 127 ? 1.564 1.514 19.148 1.00 41.78 127 GLU A N 1
ATOM 997 C CA . GLU A 1 127 ? 1.103 1.501 20.544 1.00 41.78 127 GLU A CA 1
ATOM 998 C C . GLU A 1 127 ? 2.149 2.123 21.479 1.00 41.78 127 GLU A C 1
ATOM 1000 O O . GLU A 1 127 ? 3.363 1.885 21.270 1.00 41.78 127 GLU A O 1
#

pLDDT: mean 86.84, std 11.47, range [41.78, 96.25]

Radius of gyration: 15.39 Å; chains: 1; bounding box: 30×43×40 Å

Foldseek 3Di:
DDDDPPDDDQDKDFCQDALPDDAQDKDWQPDDKDWDFAPDWDKAKDKDAPDNPGDDGGDIHRDDDPPRIDIDDIDTDHHHDDPPDPDRIAIFTWMWHQHPVQKIWIWTAGPVRPDITIDIGHPPVPD